Protein AF-A0A183EPX3-F1 (afdb_monomer_lite)

Organism: NCBI:txid637853

InterPro domains:
  IPR003112 Olfactomedin-like domain [PF02191] (29-130)
  IPR003112 Olfactomedin-like domain [PS51132] (1-132)
  IPR003112 Olfactomedin-like domain [SM00284] (1-132)
  IPR050605 Olfactomedin-like domain-containing protein [PTHR23192] (44-131)

Foldseek 3Di:
DDDPPPQDPVNLCVQQPQFFDFDFDQDPVRHGDPDDPVRGFDAQELDPPHAWDWAAEPVGIKIWGDHGPDFFIKMFGADPVRHTPDIDTLNVHGRHQAHDWYDYPQKIWGWRDPPDPDTDGPDIARNVVRGD

Structure (mmCIF, N/CA/C/O backbone):
data_AF-A0A183EPX3-F1
#
_entry.id   AF-A0A183EPX3-F1
#
loop_
_atom_site.group_PDB
_atom_site.id
_atom_site.type_symbol
_atom_site.label_atom_id
_atom_site.label_alt_id
_atom_site.label_comp_id
_atom_site.label_asym_id
_atom_site.label_entity_id
_atom_site.label_seq_id
_atom_site.pdbx_PDB_ins_code
_atom_site.Cartn_x
_atom_site.Cartn_y
_atom_site.Cartn_z
_atom_site.occupancy
_atom_site.B_iso_or_equiv
_atom_site.auth_seq_id
_atom_site.auth_comp_id
_atom_site.auth_asym_id
_atom_site.auth_atom_id
_atom_site.pdbx_PDB_model_num
ATOM 1 N N . MET A 1 1 ? -22.148 27.703 -5.037 1.00 35.66 1 MET A N 1
ATOM 2 C CA . MET A 1 1 ? -21.032 27.405 -5.954 1.00 35.66 1 MET A CA 1
ATOM 3 C C . MET A 1 1 ? -19.907 27.010 -5.030 1.00 35.66 1 MET A C 1
ATOM 5 O O . MET A 1 1 ? -19.323 27.893 -4.415 1.00 35.66 1 MET A O 1
ATOM 9 N N . ASP A 1 2 ? -19.762 25.711 -4.781 1.00 38.44 2 ASP A N 1
ATOM 10 C CA . ASP A 1 2 ? -18.729 25.232 -3.865 1.00 38.44 2 ASP A CA 1
ATOM 11 C C . ASP A 1 2 ? -17.355 25.486 -4.489 1.00 38.44 2 ASP A C 1
ATOM 13 O O . ASP A 1 2 ? -17.204 25.302 -5.704 1.00 38.44 2 ASP A O 1
ATOM 17 N N . PRO A 1 3 ? -16.368 25.963 -3.714 1.00 47.22 3 PRO A N 1
ATOM 18 C CA . PRO A 1 3 ? -15.027 26.142 -4.233 1.00 47.22 3 PRO A CA 1
ATOM 19 C C . PRO A 1 3 ? -14.476 24.772 -4.622 1.00 47.22 3 PRO A C 1
ATOM 21 O O . PRO A 1 3 ? -14.520 23.831 -3.832 1.00 47.22 3 PRO A O 1
ATOM 24 N N . ILE A 1 4 ? -13.929 24.673 -5.832 1.00 45.28 4 ILE A N 1
ATOM 25 C CA . ILE A 1 4 ? -13.025 23.581 -6.183 1.00 45.28 4 ILE A CA 1
ATOM 26 C C . ILE A 1 4 ? -11.855 23.678 -5.203 1.00 45.28 4 ILE A C 1
ATOM 28 O O . ILE A 1 4 ? -11.082 24.637 -5.247 1.00 45.28 4 ILE A O 1
ATOM 32 N N . ILE A 1 5 ? -11.771 22.721 -4.283 1.00 55.75 5 ILE A N 1
ATOM 33 C CA . ILE A 1 5 ? -10.632 22.584 -3.384 1.00 55.75 5 ILE A CA 1
ATOM 34 C C . ILE A 1 5 ? -9.466 22.121 -4.256 1.00 55.75 5 ILE A C 1
ATOM 36 O O . ILE A 1 5 ? -9.399 20.964 -4.663 1.00 55.75 5 ILE A O 1
ATOM 40 N N . ILE A 1 6 ? -8.567 23.044 -4.590 1.00 48.03 6 ILE A N 1
ATOM 41 C CA . ILE A 1 6 ? -7.249 22.690 -5.108 1.00 48.03 6 ILE A CA 1
ATOM 42 C C . ILE A 1 6 ? -6.443 22.277 -3.880 1.00 48.03 6 ILE A C 1
ATOM 44 O O . ILE A 1 6 ? -6.001 23.130 -3.112 1.00 48.03 6 ILE A O 1
ATOM 48 N N . ILE A 1 7 ? -6.345 20.971 -3.643 1.00 52.72 7 ILE A N 1
ATOM 49 C CA . ILE A 1 7 ? -5.473 20.434 -2.601 1.00 52.72 7 ILE A CA 1
ATOM 50 C C . ILE A 1 7 ? -4.050 20.496 -3.165 1.00 52.72 7 ILE A C 1
ATOM 52 O O . ILE A 1 7 ? -3.773 19.883 -4.194 1.00 52.72 7 ILE A O 1
ATOM 56 N N . ASP A 1 8 ? -3.179 21.289 -2.543 1.00 57.88 8 ASP A N 1
ATOM 57 C CA . ASP A 1 8 ? -1.755 21.307 -2.883 1.00 57.88 8 ASP A CA 1
ATOM 58 C C . ASP A 1 8 ? -1.110 19.973 -2.471 1.00 57.88 8 ASP A C 1
ATOM 60 O O . ASP A 1 8 ? -1.524 19.357 -1.483 1.00 57.88 8 ASP A O 1
ATOM 64 N N . THR A 1 9 ? -0.096 19.522 -3.208 1.00 58.72 9 THR A N 1
ATOM 65 C CA . THR A 1 9 ? 0.602 18.245 -2.953 1.00 58.72 9 THR A CA 1
ATOM 66 C C . THR A 1 9 ? 1.187 18.224 -1.539 1.00 58.72 9 THR A C 1
ATOM 68 O O . THR 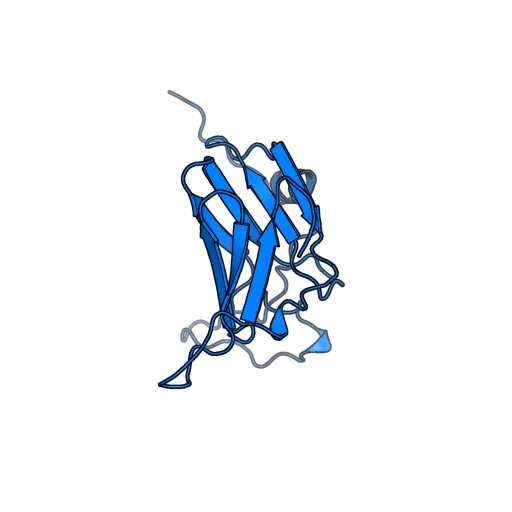A 1 9 ? 1.083 17.219 -0.832 1.00 58.72 9 THR A O 1
ATOM 71 N N . ASP A 1 10 ? 1.670 19.384 -1.085 1.00 57.97 10 ASP A N 1
ATOM 72 C CA . ASP A 1 10 ? 2.191 19.617 0.264 1.00 57.97 10 ASP A CA 1
ATOM 73 C C . ASP A 1 10 ? 1.151 19.333 1.361 1.00 57.97 10 ASP A C 1
ATOM 75 O O . ASP A 1 10 ? 1.494 18.900 2.462 1.00 57.97 10 ASP A O 1
ATOM 79 N N . GLN A 1 11 ? -0.137 19.563 1.081 1.00 57.12 11 GLN A N 1
ATOM 80 C CA . GLN A 1 11 ? -1.216 19.357 2.046 1.00 57.12 11 GLN A CA 1
ATOM 81 C C . GLN A 1 11 ? -1.599 17.872 2.164 1.00 57.12 11 GLN A C 1
ATOM 83 O O . GLN A 1 11 ? -1.930 17.431 3.260 1.00 57.12 11 GLN A O 1
ATOM 88 N N . ILE A 1 12 ? -1.502 17.094 1.077 1.00 55.12 12 ILE A N 1
ATOM 89 C CA . ILE A 1 12 ? -1.769 15.639 1.069 1.00 55.12 12 ILE A CA 1
ATOM 90 C C . ILE A 1 12 ? -0.628 14.871 1.747 1.00 55.12 12 ILE A C 1
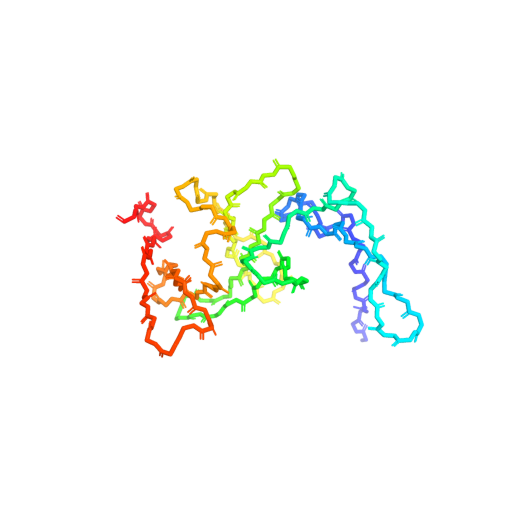ATOM 92 O O . ILE A 1 12 ? -0.872 13.984 2.569 1.00 55.12 12 ILE A O 1
ATOM 96 N N . GLN A 1 13 ? 0.622 15.241 1.450 1.00 54.25 13 GLN A N 1
ATOM 97 C CA . GLN A 1 13 ? 1.802 14.630 2.075 1.00 54.25 13 GLN A CA 1
ATOM 98 C C . GLN A 1 13 ? 1.849 14.865 3.589 1.00 54.25 13 GLN A C 1
ATOM 100 O O . GLN A 1 13 ? 2.402 14.059 4.333 1.00 54.25 13 GLN A O 1
ATOM 105 N N . LYS A 1 14 ? 1.229 15.941 4.082 1.00 60.00 14 LYS A N 1
ATOM 106 C CA . LYS A 1 14 ? 1.222 16.256 5.513 1.00 60.00 14 LYS A CA 1
ATOM 107 C C . LYS A 1 14 ? 0.447 15.243 6.363 1.00 60.00 14 LYS A C 1
ATOM 109 O O . LYS A 1 14 ? 0.835 15.018 7.508 1.00 60.00 14 LYS A O 1
ATOM 114 N N . ASP A 1 15 ? -0.590 14.623 5.800 1.00 70.00 15 ASP A N 1
ATOM 115 C CA . ASP A 1 15 ? -1.512 13.764 6.555 1.00 70.00 15 ASP A CA 1
ATOM 116 C C . ASP A 1 15 ? -1.242 12.263 6.338 1.00 70.00 15 ASP A C 1
ATOM 118 O O . ASP A 1 15 ? -1.325 11.477 7.282 1.00 70.00 15 ASP A O 1
ATOM 122 N N . LEU A 1 16 ? -0.846 11.851 5.127 1.00 77.06 16 LEU A N 1
ATOM 123 C CA . LEU A 1 16 ? -0.434 10.465 4.829 1.00 77.06 16 LEU A CA 1
ATOM 124 C C . LEU A 1 16 ? 1.073 10.225 5.066 1.00 77.06 16 LEU A C 1
ATOM 126 O O . LEU A 1 16 ? 1.529 9.079 5.175 1.00 77.06 16 LEU A O 1
ATOM 130 N N . GLY A 1 17 ? 1.846 11.300 5.215 1.00 80.06 17 GLY A N 1
ATOM 131 C CA . GLY A 1 17 ? 3.301 11.274 5.293 1.00 80.06 17 GLY A CA 1
ATOM 132 C C . GLY A 1 17 ? 3.960 11.293 3.913 1.00 80.06 17 GLY A C 1
ATOM 133 O O . GLY A 1 17 ? 3.318 11.525 2.890 1.00 80.06 17 GLY A O 1
ATOM 134 N N . ASP A 1 18 ? 5.265 11.029 3.906 1.00 87.50 18 ASP A N 1
ATOM 135 C CA . ASP A 1 18 ? 6.115 11.058 2.712 1.00 87.50 18 ASP A CA 1
ATOM 136 C C . ASP A 1 18 ? 5.859 9.814 1.842 1.00 87.50 18 ASP A C 1
ATOM 138 O O . ASP A 1 18 ? 6.642 8.868 1.841 1.00 87.50 18 ASP A O 1
ATOM 142 N N . ILE A 1 19 ? 4.698 9.746 1.181 1.00 90.06 19 ILE A N 1
ATOM 143 C CA . ILE A 1 19 ? 4.341 8.644 0.272 1.00 90.06 19 ILE A CA 1
ATOM 144 C C . ILE A 1 19 ? 5.398 8.550 -0.825 1.00 90.06 19 ILE A C 1
ATOM 146 O O . ILE A 1 19 ? 5.787 9.569 -1.380 1.00 90.06 19 ILE A O 1
ATOM 150 N N . SER A 1 20 ? 5.822 7.343 -1.180 1.00 91.19 20 SER A N 1
ATOM 151 C CA . SER A 1 20 ? 6.666 7.109 -2.347 1.00 91.19 20 SER A CA 1
ATOM 152 C C . SER A 1 20 ? 5.994 7.628 -3.620 1.00 91.19 20 SER A C 1
ATOM 154 O O . SER A 1 20 ? 4.880 7.230 -3.950 1.00 91.19 20 SER A O 1
ATOM 156 N N . PHE A 1 21 ? 6.668 8.518 -4.342 1.00 87.38 21 PHE A N 1
ATOM 157 C CA . PHE A 1 21 ? 6.133 9.135 -5.565 1.00 87.38 21 PHE A CA 1
ATOM 158 C C . PHE A 1 21 ? 7.194 9.352 -6.643 1.00 87.38 21 PHE A C 1
ATOM 160 O O . PHE A 1 21 ? 6.850 9.654 -7.788 1.00 87.38 21 PHE A O 1
ATOM 167 N N . LEU A 1 22 ? 8.478 9.236 -6.290 1.00 88.25 22 LEU A N 1
ATOM 168 C CA . LEU A 1 22 ? 9.568 9.428 -7.232 1.00 88.25 22 LEU A CA 1
ATOM 169 C C . LEU A 1 22 ? 9.622 8.234 -8.187 1.00 88.25 22 LEU A C 1
ATOM 171 O O . LEU A 1 22 ? 9.966 7.119 -7.793 1.00 88.25 22 LEU A O 1
ATOM 175 N N . ASP A 1 23 ? 9.295 8.491 -9.450 1.00 87.31 23 ASP A N 1
ATOM 176 C CA . ASP A 1 23 ? 9.389 7.536 -10.551 1.00 87.31 23 ASP A CA 1
ATOM 177 C C . ASP A 1 23 ? 10.077 8.176 -11.759 1.00 87.31 23 ASP A C 1
ATOM 179 O O . ASP A 1 23 ? 10.188 9.403 -11.869 1.00 87.31 23 ASP A O 1
ATOM 183 N N . CYS A 1 24 ? 10.515 7.343 -12.700 1.00 83.31 24 CYS A N 1
ATOM 184 C CA . CYS A 1 24 ? 11.057 7.825 -13.958 1.00 83.31 24 CYS A CA 1
ATOM 185 C C . CYS A 1 24 ? 9.989 8.608 -14.742 1.00 83.31 24 CYS A C 1
ATOM 187 O O . CYS A 1 24 ? 8.814 8.231 -14.802 1.00 83.31 24 CYS A O 1
ATOM 189 N N . SER A 1 25 ? 10.411 9.671 -15.429 1.00 80.81 25 SER A N 1
ATOM 190 C CA . SER A 1 25 ? 9.503 10.468 -16.251 1.00 80.81 25 SER A CA 1
ATOM 191 C C . SER A 1 25 ? 8.867 9.626 -17.358 1.00 80.81 25 SER A C 1
ATOM 193 O O . SER A 1 25 ? 9.524 8.834 -18.042 1.00 80.81 25 SER A O 1
ATOM 195 N N . ARG A 1 26 ? 7.568 9.835 -17.581 1.00 82.50 26 ARG A N 1
ATOM 196 C CA . ARG A 1 26 ? 6.864 9.273 -18.734 1.00 82.50 26 ARG A CA 1
ATOM 197 C C . ARG A 1 26 ? 7.184 10.105 -19.975 1.00 82.50 26 ARG A C 1
ATOM 199 O O . ARG A 1 26 ? 6.895 11.300 -20.017 1.00 82.50 26 ARG A O 1
ATOM 206 N N . LYS A 1 27 ? 7.745 9.476 -21.004 1.00 83.25 27 LYS A N 1
ATOM 207 C CA . LYS A 1 27 ? 8.010 10.102 -22.302 1.00 83.25 27 LYS A CA 1
ATOM 208 C C . LYS A 1 27 ? 6.711 10.381 -23.059 1.00 83.25 27 LYS A C 1
ATOM 210 O O . LYS A 1 27 ? 5.647 9.820 -22.784 1.00 83.25 27 LYS A O 1
ATOM 215 N N . GLN A 1 28 ? 6.815 11.229 -24.083 1.00 86.38 28 GLN A N 1
ATOM 216 C CA . GLN A 1 28 ? 5.693 11.560 -24.970 1.00 86.38 28 GLN A CA 1
ATOM 217 C C . GLN A 1 28 ? 5.141 10.346 -25.733 1.00 86.38 28 GLN A C 1
ATOM 219 O O . GLN A 1 28 ? 3.954 10.310 -26.037 1.00 86.38 28 GLN A O 1
ATOM 224 N N . ASP A 1 29 ? 5.970 9.338 -26.001 1.00 91.19 29 ASP A N 1
ATOM 225 C CA . ASP A 1 29 ? 5.584 8.092 -26.677 1.00 91.19 29 ASP A CA 1
ATOM 226 C C . ASP A 1 29 ? 4.881 7.080 -25.752 1.00 91.19 29 ASP A C 1
ATOM 228 O O . ASP A 1 29 ? 4.676 5.930 -26.130 1.00 91.19 29 ASP A O 1
ATOM 232 N N . HIS A 1 30 ? 4.492 7.509 -24.548 1.00 79.44 30 HIS A N 1
ATOM 233 C CA . HIS A 1 30 ? 3.896 6.688 -23.496 1.00 79.44 30 HIS A CA 1
ATOM 234 C C . HIS A 1 30 ? 4.819 5.625 -22.887 1.00 79.44 30 HIS A C 1
ATOM 236 O O . HIS A 1 30 ? 4.365 4.888 -22.012 1.00 79.44 30 HIS A O 1
ATOM 242 N N . THR A 1 31 ? 6.096 5.574 -23.269 1.00 81.81 31 THR A N 1
ATOM 243 C CA . THR A 1 31 ? 7.100 4.755 -22.581 1.00 81.81 31 THR A CA 1
ATOM 244 C C . THR A 1 31 ? 7.688 5.509 -21.390 1.00 81.81 31 THR A C 1
ATOM 246 O O . THR A 1 31 ? 7.603 6.735 -21.311 1.00 81.81 31 THR A O 1
ATOM 249 N N . PHE A 1 32 ? 8.277 4.793 -20.439 1.00 77.75 32 PHE A N 1
ATOM 250 C CA . PHE A 1 32 ? 9.000 5.414 -19.332 1.00 77.75 32 PHE A CA 1
ATOM 251 C C . PHE A 1 32 ? 10.474 5.611 -19.695 1.00 77.75 32 PHE A C 1
ATOM 253 O O . PHE A 1 32 ? 11.058 4.857 -20.481 1.00 77.75 32 PHE A O 1
ATOM 260 N N . GLU A 1 33 ? 11.083 6.664 -19.158 1.00 82.06 33 GLU A N 1
ATOM 261 C CA . GLU A 1 33 ? 12.533 6.813 -19.188 1.00 82.06 33 GLU A CA 1
ATOM 262 C C . GLU A 1 33 ? 13.198 5.678 -18.410 1.00 82.06 33 GLU A C 1
ATOM 264 O O . GLU A 1 33 ? 12.732 5.272 -17.352 1.00 82.06 33 GLU A O 1
ATOM 269 N N . HIS A 1 34 ? 14.301 5.153 -18.945 1.00 79.19 34 HIS A N 1
ATOM 270 C CA . HIS A 1 34 ? 15.157 4.259 -18.178 1.00 79.19 34 HIS A CA 1
ATOM 271 C C . HIS A 1 34 ? 16.017 5.124 -17.257 1.00 79.19 34 HIS A C 1
ATOM 273 O O . HIS A 1 34 ? 17.056 5.626 -17.685 1.00 79.19 34 HIS A O 1
ATOM 279 N N . CYS A 1 35 ? 15.549 5.327 -16.026 1.00 77.19 35 CYS A N 1
ATOM 280 C CA . CYS A 1 35 ? 16.307 5.985 -14.967 1.00 77.19 35 CYS A CA 1
ATOM 281 C C . CYS A 1 35 ? 16.967 4.955 -14.039 1.00 77.19 35 CYS A C 1
ATOM 283 O O . CYS A 1 35 ? 16.633 3.765 -14.069 1.00 77.19 35 CYS A O 1
ATOM 285 N N . ASN A 1 36 ? 17.965 5.388 -13.269 1.00 79.88 36 ASN A N 1
ATOM 286 C CA . ASN A 1 36 ? 18.665 4.497 -12.350 1.00 79.88 36 ASN A CA 1
ATOM 287 C C . ASN A 1 36 ? 17.748 4.145 -11.167 1.00 79.88 36 ASN A C 1
ATOM 289 O O . ASN A 1 36 ? 17.025 5.000 -10.666 1.00 79.88 36 ASN A O 1
ATOM 293 N N . GLU A 1 37 ? 17.789 2.906 -10.674 1.00 71.44 37 GLU A N 1
ATOM 294 C CA . GLU A 1 37 ? 16.930 2.480 -9.558 1.00 71.44 37 GLU A CA 1
ATOM 295 C C . GLU A 1 37 ? 17.191 3.260 -8.267 1.00 71.44 37 GLU A C 1
ATOM 297 O O . GLU A 1 37 ? 16.311 3.366 -7.424 1.00 71.44 37 GLU A O 1
ATOM 302 N N . THR A 1 38 ? 18.378 3.850 -8.124 1.00 76.25 38 THR A N 1
ATOM 303 C CA . THR A 1 38 ? 18.720 4.720 -6.990 1.00 76.25 38 THR A CA 1
ATOM 304 C C . THR A 1 38 ? 18.067 6.102 -7.053 1.00 76.25 38 THR A C 1
ATOM 306 O O . THR A 1 38 ? 18.159 6.852 -6.089 1.00 76.25 38 THR A O 1
ATOM 309 N N . GLU A 1 39 ? 17.478 6.472 -8.191 1.00 81.06 39 GLU A N 1
ATOM 310 C CA . GLU A 1 39 ? 16.834 7.773 -8.420 1.00 81.06 39 GLU A CA 1
ATOM 311 C C . GLU A 1 39 ? 15.307 7.709 -8.257 1.00 81.06 39 GLU A C 1
ATOM 313 O O . GLU A 1 39 ? 14.643 8.737 -8.369 1.00 81.06 39 GLU A O 1
ATOM 318 N N . ARG A 1 40 ? 14.750 6.519 -7.988 1.00 86.88 40 ARG A N 1
ATOM 319 C CA . ARG A 1 40 ? 13.312 6.288 -7.803 1.00 86.88 40 ARG A CA 1
ATOM 320 C C . ARG A 1 40 ? 13.012 5.718 -6.422 1.00 86.88 40 ARG A C 1
ATOM 322 O O . ARG A 1 40 ? 13.825 4.996 -5.845 1.00 86.88 40 ARG A O 1
ATOM 329 N N . ASP A 1 41 ? 11.814 5.997 -5.928 1.00 91.50 41 ASP A N 1
ATOM 330 C CA . ASP A 1 41 ? 11.265 5.280 -4.785 1.00 91.50 41 ASP A CA 1
ATOM 331 C C . ASP A 1 41 ? 10.901 3.841 -5.181 1.00 91.50 41 ASP A C 1
ATOM 333 O O . ASP A 1 41 ? 10.665 3.523 -6.355 1.00 91.50 41 ASP A O 1
ATOM 337 N N . ILE A 1 42 ? 10.825 2.957 -4.184 1.00 92.06 42 ILE A N 1
ATOM 338 C CA . ILE A 1 42 ? 10.354 1.595 -4.419 1.00 92.06 42 ILE A CA 1
ATOM 339 C C . ILE A 1 42 ? 8.862 1.589 -4.753 1.00 92.06 42 ILE A C 1
ATOM 341 O O . ILE A 1 42 ? 8.094 2.437 -4.299 1.00 92.06 42 ILE A O 1
ATOM 345 N N . TRP A 1 43 ? 8.450 0.591 -5.525 1.00 92.44 43 TRP A N 1
ATOM 346 C CA . TRP A 1 43 ? 7.038 0.335 -5.770 1.00 92.44 43 TRP A CA 1
ATOM 347 C C . TRP A 1 43 ? 6.412 -0.409 -4.590 1.00 92.44 43 TRP A C 1
ATOM 349 O O . TRP A 1 43 ? 7.082 -1.164 -3.882 1.00 92.44 43 TRP A O 1
ATOM 359 N N . LEU A 1 44 ? 5.108 -0.214 -4.420 1.00 94.81 44 LEU A N 1
ATOM 360 C CA . LEU A 1 44 ? 4.296 -0.836 -3.382 1.00 94.81 44 LEU A CA 1
ATOM 361 C C . LEU A 1 44 ? 4.241 -2.365 -3.508 1.00 94.81 44 LEU A C 1
ATOM 363 O O . LEU A 1 44 ? 4.190 -3.056 -2.499 1.00 94.81 44 LEU A O 1
ATOM 367 N N . TYR A 1 45 ? 4.280 -2.903 -4.724 1.00 95.50 45 TYR A N 1
ATOM 368 C CA . TYR A 1 45 ? 4.261 -4.345 -4.976 1.00 95.50 45 TYR A CA 1
ATOM 369 C C . TYR A 1 45 ? 5.422 -4.740 -5.884 1.00 95.50 45 TYR A C 1
ATOM 371 O O . TYR A 1 45 ? 6.101 -3.885 -6.455 1.00 95.50 45 TYR A O 1
ATOM 379 N N . ASN A 1 46 ? 5.609 -6.040 -6.133 1.00 90.88 46 ASN A N 1
ATOM 380 C CA . ASN A 1 46 ? 6.564 -6.520 -7.145 1.00 90.88 46 ASN A CA 1
ATOM 381 C C . ASN A 1 46 ? 6.175 -6.174 -8.604 1.00 90.88 46 ASN A C 1
ATOM 383 O O . ASN A 1 46 ? 6.669 -6.777 -9.559 1.00 90.88 46 ASN A O 1
ATOM 387 N N . ARG A 1 47 ? 5.288 -5.194 -8.792 1.00 85.12 47 ARG A N 1
ATOM 388 C CA . ARG A 1 47 ? 4.774 -4.746 -10.079 1.00 85.12 47 ARG A CA 1
ATOM 389 C C . ARG A 1 47 ? 5.135 -3.283 -10.328 1.00 85.12 47 ARG A C 1
ATOM 391 O O . ARG A 1 47 ? 5.105 -2.478 -9.399 1.00 85.12 47 ARG A O 1
ATOM 398 N N . PRO A 1 48 ? 5.478 -2.941 -11.579 1.00 85.00 48 PRO A N 1
ATOM 399 C CA . PRO A 1 48 ? 5.932 -1.607 -11.919 1.00 85.00 48 PRO A CA 1
ATOM 400 C C . PRO A 1 48 ? 4.823 -0.563 -11.783 1.00 85.00 48 PRO A C 1
ATOM 402 O O . PRO A 1 48 ? 3.663 -0.844 -12.083 1.00 85.00 48 PRO A O 1
ATOM 405 N N . HIS A 1 49 ? 5.218 0.649 -11.384 1.00 84.25 49 HIS A N 1
ATOM 406 C CA . HIS A 1 49 ? 4.384 1.858 -11.374 1.00 84.25 49 HIS A CA 1
ATOM 407 C C . HIS A 1 49 ? 3.150 1.798 -10.460 1.00 84.25 49 HIS A C 1
ATOM 409 O O . HIS A 1 49 ? 2.143 2.451 -10.734 1.00 84.25 49 HIS A O 1
ATOM 415 N N . ASN A 1 50 ? 3.219 1.028 -9.372 1.00 90.31 50 ASN A N 1
ATOM 416 C CA . ASN A 1 50 ? 2.221 1.066 -8.308 1.00 90.31 50 ASN A CA 1
ATOM 417 C C . ASN A 1 50 ? 2.861 1.641 -7.038 1.00 90.31 50 ASN A C 1
ATOM 419 O O . ASN A 1 50 ? 3.816 1.069 -6.522 1.00 90.31 50 ASN A O 1
ATOM 423 N N . TYR A 1 51 ? 2.349 2.774 -6.566 1.00 92.44 51 TYR A N 1
ATOM 424 C CA . TYR A 1 51 ? 2.823 3.462 -5.358 1.00 92.44 51 TYR A CA 1
ATOM 425 C C . TYR A 1 51 ? 1.758 3.531 -4.263 1.00 92.44 51 TYR A C 1
ATOM 427 O O . TYR A 1 51 ? 2.086 3.565 -3.077 1.00 92.44 51 TYR A O 1
ATOM 435 N N . VAL A 1 52 ? 0.490 3.552 -4.672 1.00 93.88 52 VAL A N 1
ATOM 436 C CA . VAL A 1 52 ? -0.673 3.665 -3.801 1.00 93.88 52 VAL A CA 1
ATOM 437 C C . VAL A 1 52 ? -1.774 2.785 -4.367 1.00 93.88 52 VAL A C 1
ATOM 439 O O . VAL A 1 52 ? -2.074 2.844 -5.561 1.00 93.88 52 VAL A O 1
ATOM 442 N N . ASP A 1 53 ? -2.403 2.025 -3.487 1.00 95.69 53 ASP A N 1
ATOM 443 C CA . ASP A 1 53 ? -3.545 1.178 -3.772 1.00 95.69 53 ASP A CA 1
ATOM 444 C C . ASP A 1 53 ? -4.695 1.536 -2.825 1.00 95.69 53 ASP A C 1
ATOM 446 O O . ASP A 1 53 ? -4.533 1.574 -1.604 1.00 95.69 53 ASP A O 1
ATOM 450 N N . TYR A 1 54 ? -5.857 1.854 -3.389 1.00 95.31 54 TYR A N 1
ATOM 451 C CA . TYR A 1 54 ? -7.042 2.193 -2.610 1.00 95.31 54 TYR A CA 1
ATOM 452 C C . TYR A 1 54 ? -7.938 0.968 -2.491 1.00 95.31 54 TYR A C 1
ATOM 454 O O . TYR A 1 54 ? -8.390 0.416 -3.493 1.00 95.31 54 TYR A O 1
ATOM 462 N N . ALA A 1 55 ? -8.264 0.598 -1.257 1.00 96.38 55 ALA A N 1
ATOM 463 C CA . ALA A 1 55 ? -9.110 -0.545 -0.957 1.00 96.38 55 ALA A CA 1
ATOM 464 C C . ALA A 1 55 ? -10.362 -0.116 -0.192 1.00 96.38 55 ALA A C 1
ATOM 466 O O . ALA A 1 55 ? -10.361 0.854 0.563 1.00 96.38 55 ALA A O 1
ATOM 467 N N . THR A 1 56 ? -11.439 -0.874 -0.354 1.00 96.06 56 THR A N 1
ATOM 468 C CA . THR A 1 56 ? -12.686 -0.689 0.393 1.00 96.06 56 THR A CA 1
ATOM 469 C C . THR A 1 56 ? -13.139 -2.016 0.964 1.00 96.06 56 THR A C 1
ATOM 471 O O . THR A 1 56 ? -13.097 -3.022 0.257 1.00 96.06 56 THR A O 1
ATOM 474 N N . ASP A 1 57 ? -13.636 -2.000 2.192 1.00 96.50 57 ASP A N 1
ATOM 475 C CA . ASP A 1 57 ? -14.238 -3.160 2.848 1.00 96.50 57 ASP A CA 1
ATOM 476 C C . ASP A 1 57 ? -15.493 -2.740 3.639 1.00 96.50 57 ASP A C 1
ATOM 478 O O . ASP A 1 57 ? -15.985 -1.615 3.524 1.00 96.50 57 ASP A O 1
ATOM 482 N N . GLU A 1 58 ? -16.020 -3.633 4.475 1.00 96.19 58 GLU A N 1
ATOM 483 C CA . GLU A 1 58 ? -17.174 -3.365 5.339 1.00 96.19 58 GLU A CA 1
ATOM 484 C C . GLU A 1 58 ? -16.928 -2.253 6.376 1.00 96.19 58 GLU A C 1
ATOM 486 O O . GLU A 1 58 ? -17.876 -1.731 6.964 1.00 96.19 58 GLU A O 1
ATOM 491 N N . ASN A 1 59 ? -15.667 -1.894 6.623 1.00 93.94 59 ASN A N 1
ATOM 492 C CA . ASN A 1 59 ? -15.254 -0.916 7.619 1.00 93.94 59 ASN A CA 1
ATOM 493 C C . ASN A 1 59 ? -14.961 0.473 7.038 1.00 93.94 59 ASN A C 1
ATOM 495 O O . ASN A 1 59 ? -14.789 1.406 7.832 1.00 93.94 59 ASN A O 1
ATOM 499 N N . GLY A 1 60 ? -14.875 0.625 5.713 1.00 93.88 60 GLY A N 1
ATOM 500 C CA . GLY A 1 60 ? -14.687 1.915 5.047 1.00 93.88 60 GLY A CA 1
ATOM 501 C C . GLY A 1 60 ? -13.655 1.894 3.919 1.00 93.88 60 GLY A C 1
ATOM 502 O O . GLY A 1 60 ? -13.487 0.888 3.231 1.00 93.88 60 GLY A O 1
ATOM 503 N N . LEU A 1 61 ? -13.002 3.042 3.719 1.00 96.00 61 LEU A N 1
ATOM 504 C CA . LEU A 1 61 ? -11.988 3.273 2.691 1.00 96.00 61 LEU A CA 1
ATOM 505 C C . LEU A 1 61 ? -10.580 3.237 3.305 1.00 96.00 61 LEU A C 1
ATOM 507 O O . LEU A 1 61 ? -10.340 3.716 4.417 1.00 96.00 61 LEU A O 1
ATOM 511 N N . TRP A 1 62 ? -9.646 2.670 2.554 1.00 97.19 62 TRP A N 1
ATOM 512 C CA . TRP A 1 62 ? -8.265 2.454 2.953 1.00 97.19 62 TRP A CA 1
ATOM 513 C C . TRP A 1 62 ? -7.321 2.884 1.834 1.00 97.19 62 TRP A C 1
ATOM 515 O O . TRP A 1 62 ? -7.636 2.734 0.654 1.00 97.19 62 TRP A O 1
ATOM 525 N N . ALA A 1 63 ? -6.150 3.376 2.214 1.00 96.38 63 ALA A N 1
ATOM 526 C CA . ALA A 1 63 ? -5.024 3.611 1.326 1.00 96.38 63 ALA A CA 1
ATOM 527 C C . ALA A 1 63 ? -3.856 2.735 1.781 1.00 96.38 63 ALA A C 1
ATOM 529 O O . ALA A 1 63 ? -3.436 2.808 2.934 1.00 96.38 63 ALA A O 1
ATOM 530 N N . VAL A 1 64 ? -3.338 1.916 0.878 1.00 97.38 64 VAL A N 1
ATOM 531 C CA . VAL A 1 64 ? -2.157 1.077 1.069 1.00 97.38 64 VAL A CA 1
ATOM 532 C C . VAL A 1 64 ? -1.033 1.686 0.242 1.00 97.38 64 VAL A C 1
ATOM 534 O O . VAL A 1 64 ? -1.226 1.991 -0.930 1.00 97.38 64 VAL A O 1
ATOM 537 N N . TYR A 1 65 ? 0.120 1.935 0.847 1.00 96.31 65 TYR A N 1
ATOM 538 C CA . TYR A 1 65 ? 1.224 2.637 0.195 1.00 96.31 65 TYR A CA 1
ATOM 539 C C . TYR A 1 65 ? 2.556 2.336 0.880 1.00 96.31 65 TYR A C 1
ATOM 541 O O . TYR A 1 65 ? 2.608 1.708 1.936 1.00 96.31 65 TYR A O 1
ATOM 549 N N . VAL A 1 66 ? 3.649 2.785 0.271 1.00 95.81 66 VAL A N 1
ATOM 550 C CA . VAL A 1 66 ? 4.981 2.793 0.888 1.00 95.81 66 VAL A CA 1
ATOM 551 C C . VAL A 1 66 ? 5.393 4.237 1.124 1.00 95.81 66 VAL A C 1
ATOM 553 O O . VAL A 1 66 ? 5.034 5.120 0.346 1.00 95.81 66 VAL A O 1
ATOM 556 N N . ARG A 1 67 ? 6.127 4.494 2.208 1.00 93.75 67 ARG A N 1
ATOM 557 C CA . ARG A 1 67 ? 6.767 5.793 2.441 1.00 93.75 67 ARG A CA 1
ATOM 558 C C . ARG A 1 67 ? 8.169 5.828 1.837 1.00 93.75 67 ARG A C 1
ATOM 560 O O . ARG A 1 67 ? 8.893 4.836 1.908 1.00 93.75 67 ARG A O 1
ATOM 567 N N . SER A 1 68 ? 8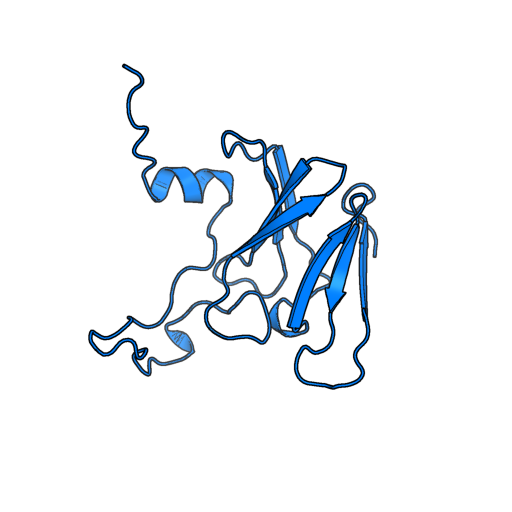.581 6.975 1.302 1.00 91.25 68 SER A N 1
ATOM 568 C CA . SER A 1 68 ? 9.923 7.166 0.753 1.00 91.25 68 SER A CA 1
ATOM 569 C C . SER A 1 68 ? 10.995 6.775 1.781 1.00 91.25 68 SER A C 1
ATOM 571 O O . SER A 1 68 ? 10.906 7.087 2.971 1.00 91.25 68 SER A O 1
ATOM 573 N N . GLY A 1 69 ? 11.985 6.003 1.328 1.00 90.44 69 GLY A N 1
ATOM 574 C CA . GLY A 1 69 ? 13.041 5.442 2.176 1.00 90.44 69 GLY A CA 1
ATOM 575 C C . GLY A 1 69 ? 12.654 4.210 3.009 1.00 90.44 69 GLY A C 1
ATOM 576 O O . GLY A 1 69 ? 13.530 3.633 3.656 1.00 90.44 69 GLY A O 1
ATOM 577 N N . MET A 1 70 ? 11.391 3.772 2.988 1.00 93.56 70 MET A N 1
ATOM 578 C CA . MET A 1 70 ? 10.923 2.564 3.680 1.00 93.56 70 MET A CA 1
ATOM 579 C C . MET A 1 70 ? 10.782 1.380 2.717 1.00 93.56 70 MET A C 1
ATOM 581 O O . MET A 1 70 ? 10.766 1.535 1.499 1.00 93.56 70 MET A O 1
ATOM 585 N N . GLN A 1 71 ? 10.697 0.173 3.282 1.00 94.62 71 GLN A N 1
ATOM 586 C CA . GLN A 1 71 ? 10.485 -1.070 2.525 1.00 94.62 71 GLN A CA 1
ATOM 587 C C . GLN A 1 71 ? 9.233 -1.846 2.940 1.00 94.62 71 GLN A C 1
ATOM 589 O O . GLN A 1 71 ? 8.887 -2.836 2.299 1.00 94.62 71 GLN A O 1
ATOM 594 N N . HIS A 1 72 ? 8.578 -1.430 4.022 1.00 96.25 72 HIS A N 1
ATOM 595 C CA . HIS A 1 72 ? 7.367 -2.066 4.518 1.00 96.25 72 HIS A CA 1
ATOM 596 C C . HIS A 1 72 ? 6.118 -1.361 3.993 1.00 96.25 72 HIS A C 1
ATOM 598 O O . HIS A 1 72 ? 6.173 -0.193 3.601 1.00 96.25 72 HIS A O 1
ATOM 604 N N . ILE A 1 73 ? 4.996 -2.077 4.006 1.00 96.81 73 ILE A N 1
ATOM 605 C CA . ILE A 1 73 ? 3.694 -1.516 3.649 1.00 96.81 73 ILE A CA 1
ATOM 606 C C . ILE A 1 73 ? 3.161 -0.654 4.798 1.00 96.81 73 ILE A C 1
ATOM 608 O O . ILE A 1 73 ? 3.199 -1.051 5.962 1.00 96.81 73 ILE A O 1
ATOM 612 N N . THR A 1 74 ? 2.613 0.505 4.458 1.00 97.19 74 THR A N 1
ATOM 613 C CA . THR A 1 74 ? 1.819 1.355 5.341 1.00 97.19 74 THR A CA 1
ATOM 614 C C . THR A 1 74 ? 0.362 1.312 4.880 1.00 97.19 74 THR A C 1
ATOM 616 O O . THR A 1 74 ? 0.067 1.414 3.690 1.00 97.19 74 THR A O 1
ATOM 619 N N . VAL A 1 75 ? -0.565 1.168 5.823 1.00 97.38 75 VAL A N 1
ATOM 620 C CA . VAL A 1 75 ? -2.009 1.224 5.572 1.00 97.38 75 VAL A CA 1
ATOM 621 C C . VAL A 1 75 ? -2.594 2.399 6.336 1.00 97.38 75 VAL A C 1
ATOM 623 O O . VAL A 1 75 ? -2.344 2.539 7.529 1.00 97.38 75 VAL A O 1
ATOM 626 N N . SER A 1 76 ? -3.420 3.210 5.691 1.00 96.38 76 SER A N 1
ATOM 627 C CA . SER A 1 76 ? -4.196 4.270 6.329 1.00 96.38 76 SER A CA 1
ATOM 628 C C . SER A 1 76 ? -5.680 4.055 6.114 1.00 96.38 76 SER A C 1
ATOM 630 O O . SER A 1 76 ? -6.126 3.817 4.996 1.00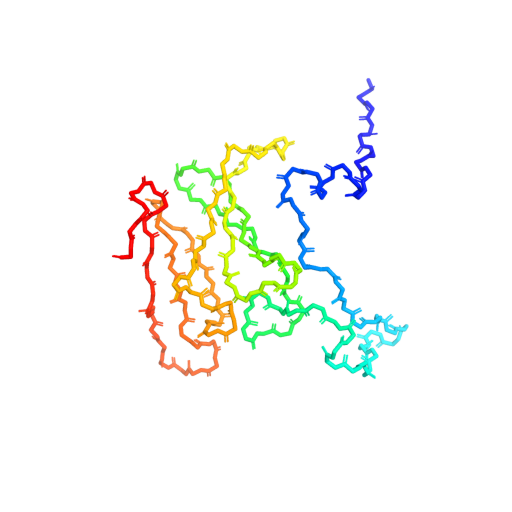 96.38 76 SER A O 1
ATOM 632 N N . LYS A 1 77 ? -6.463 4.194 7.182 1.00 96.12 77 LYS A N 1
ATOM 633 C CA . LYS A 1 77 ? -7.915 4.321 7.094 1.00 96.12 77 LYS A CA 1
ATOM 634 C C . LYS A 1 77 ? -8.249 5.773 6.799 1.00 96.12 77 LYS A C 1
ATOM 636 O O . LYS A 1 77 ? -7.805 6.659 7.536 1.00 96.12 77 LYS A O 1
ATOM 641 N N . ILE A 1 78 ? -9.035 5.995 5.756 1.00 94.62 78 ILE A N 1
ATOM 642 C CA . ILE A 1 78 ? -9.402 7.327 5.286 1.00 94.62 78 ILE A CA 1
ATOM 643 C C . ILE A 1 78 ? -10.921 7.472 5.210 1.00 94.62 78 ILE A C 1
ATOM 645 O O . ILE A 1 78 ? -11.640 6.523 4.895 1.00 94.62 78 ILE A O 1
ATOM 649 N N . GLU A 1 79 ? -11.412 8.663 5.525 1.00 90.81 79 GLU A N 1
ATOM 650 C CA . GLU A 1 79 ? -12.811 9.036 5.321 1.00 90.81 79 GLU A CA 1
ATOM 651 C C . GLU A 1 79 ? -13.039 9.524 3.874 1.00 90.81 79 GLU A C 1
ATOM 653 O O . GLU A 1 79 ? -12.080 9.836 3.159 1.00 90.81 79 GLU A O 1
ATOM 658 N N . PRO A 1 80 ? -14.298 9.614 3.399 1.00 86.56 80 PRO A N 1
ATOM 659 C CA . PRO A 1 80 ? -14.608 10.071 2.039 1.00 86.56 80 PRO A CA 1
ATOM 660 C C . PRO A 1 80 ? -14.130 11.490 1.694 1.00 86.56 80 PRO A C 1
ATOM 662 O O . PRO A 1 80 ? -14.029 11.828 0.517 1.00 86.56 80 PRO A O 1
ATOM 665 N N . ASP A 1 81 ? -13.855 12.326 2.696 1.00 86.31 81 ASP A N 1
ATOM 666 C CA . ASP A 1 81 ? -13.268 13.663 2.546 1.00 86.31 81 ASP A CA 1
ATOM 667 C C . ASP A 1 81 ? -11.726 13.647 2.515 1.00 86.31 81 ASP A C 1
ATOM 669 O O . ASP A 1 81 ? -11.099 14.702 2.583 1.00 86.31 81 ASP A O 1
ATOM 673 N N . MET A 1 82 ? -11.122 12.460 2.374 1.00 83.69 82 MET A N 1
ATOM 674 C CA . MET A 1 82 ? -9.678 12.198 2.410 1.00 83.69 82 MET A CA 1
ATOM 675 C C . MET A 1 82 ? -9.018 12.471 3.767 1.00 83.69 82 MET A C 1
ATOM 677 O O . MET A 1 82 ? -7.790 12.486 3.859 1.00 83.69 82 MET A O 1
ATOM 681 N N . TYR A 1 83 ? -9.799 12.638 4.838 1.00 88.19 83 TYR A N 1
ATOM 682 C CA . TYR A 1 83 ? -9.248 12.748 6.181 1.00 88.19 83 TYR A CA 1
ATOM 683 C C . TYR A 1 83 ? -8.661 11.409 6.649 1.00 88.19 83 TYR A C 1
ATOM 685 O O . TYR A 1 83 ? -9.331 10.373 6.627 1.00 88.19 83 TYR A O 1
ATOM 693 N N . VAL A 1 84 ? -7.408 11.430 7.110 1.00 91.75 84 VAL A N 1
ATOM 694 C CA . VAL A 1 84 ? -6.722 10.245 7.641 1.00 91.75 84 VAL A CA 1
ATOM 695 C C . VAL A 1 84 ? -7.152 9.997 9.085 1.00 91.75 84 VAL A C 1
ATOM 697 O O . VAL A 1 84 ? -6.822 10.756 9.993 1.00 91.75 84 VAL A O 1
ATOM 700 N N . VAL A 1 85 ? -7.860 8.891 9.314 1.00 93.25 85 VAL A N 1
ATOM 701 C CA . VAL A 1 85 ? -8.361 8.500 10.642 1.00 93.25 85 VAL A CA 1
ATOM 702 C C . VAL A 1 85 ? -7.267 7.843 11.471 1.00 93.25 85 VAL A C 1
ATOM 704 O O . VAL A 1 85 ? -7.134 8.091 12.672 1.00 93.25 85 VAL A O 1
ATOM 707 N N . ARG A 1 86 ? -6.523 6.927 10.848 1.00 93.62 86 ARG A N 1
ATOM 708 C CA . ARG A 1 86 ? -5.482 6.132 11.501 1.00 93.62 86 ARG A CA 1
ATOM 709 C C . ARG A 1 86 ? -4.557 5.521 10.461 1.00 93.62 86 ARG A C 1
ATOM 711 O O . ARG A 1 86 ? -5.010 5.164 9.379 1.00 93.62 86 ARG A O 1
ATOM 718 N N . THR A 1 87 ? -3.301 5.331 10.847 1.00 95.06 87 THR A N 1
ATOM 719 C CA . THR A 1 87 ? -2.267 4.718 10.015 1.00 95.06 87 THR A CA 1
ATOM 720 C C . THR A 1 87 ? -1.563 3.593 10.769 1.00 95.06 87 THR A C 1
ATOM 722 O O . THR A 1 87 ? -1.367 3.688 11.983 1.00 95.06 87 THR A O 1
ATOM 725 N N . TRP A 1 88 ? -1.190 2.542 10.045 1.00 96.12 88 TRP A N 1
ATOM 726 C CA . TRP A 1 88 ? -0.471 1.367 10.520 1.00 96.12 88 TRP A CA 1
ATOM 727 C C . TRP A 1 88 ? 0.733 1.114 9.621 1.00 96.12 88 TRP A C 1
ATOM 729 O O . TRP A 1 88 ? 0.579 0.995 8.409 1.00 96.12 88 TRP A O 1
ATOM 739 N N . ASP A 1 89 ? 1.911 1.001 10.222 1.00 95.69 89 ASP A N 1
ATOM 740 C CA . ASP A 1 89 ? 3.128 0.569 9.539 1.00 95.69 89 ASP A CA 1
ATOM 741 C C . ASP A 1 89 ? 3.292 -0.944 9.777 1.00 95.69 89 ASP A C 1
ATOM 743 O O . ASP A 1 89 ? 3.418 -1.381 10.923 1.00 95.69 89 ASP A O 1
ATOM 747 N N . ILE A 1 90 ? 3.223 -1.747 8.711 1.00 96.62 90 ILE A N 1
ATOM 748 C CA . ILE A 1 90 ? 3.211 -3.219 8.752 1.00 96.62 90 ILE A CA 1
ATOM 749 C C . ILE A 1 90 ? 4.640 -3.737 8.566 1.00 96.62 90 ILE A C 1
ATOM 751 O O . ILE A 1 90 ? 5.028 -4.178 7.483 1.00 96.62 90 ILE A O 1
ATOM 755 N N . TYR A 1 91 ? 5.457 -3.629 9.612 1.00 95.25 91 TYR A N 1
ATOM 756 C CA . TYR A 1 91 ? 6.899 -3.912 9.559 1.00 95.25 91 TYR A CA 1
ATOM 757 C C . TYR A 1 91 ? 7.245 -5.348 9.137 1.00 95.25 91 TYR A C 1
ATOM 759 O O . TYR A 1 91 ? 8.346 -5.593 8.641 1.00 95.25 91 TYR A O 1
ATOM 767 N N . GLU A 1 92 ? 6.322 -6.286 9.326 1.00 94.38 92 GLU A N 1
ATOM 768 C CA . GLU A 1 92 ? 6.459 -7.703 8.994 1.00 94.38 92 GLU A CA 1
ATOM 769 C C . GLU A 1 92 ? 6.347 -7.972 7.485 1.00 94.38 92 GLU A C 1
ATOM 771 O O . GLU A 1 92 ? 6.837 -8.996 7.002 1.00 94.38 92 GLU A O 1
ATOM 776 N N . LEU A 1 93 ? 5.753 -7.048 6.719 1.00 95.50 93 LEU A N 1
ATOM 777 C CA . LEU A 1 93 ? 5.503 -7.215 5.291 1.00 95.50 93 LEU A CA 1
ATOM 778 C C . LEU A 1 93 ? 6.345 -6.256 4.450 1.00 95.50 93 LEU A C 1
ATOM 780 O O . LEU A 1 93 ? 6.064 -5.060 4.361 1.00 95.50 93 LEU A O 1
ATOM 784 N N . ASN A 1 94 ? 7.339 -6.805 3.751 1.00 96.44 94 ASN A N 1
ATOM 785 C CA . ASN A 1 94 ? 8.041 -6.065 2.707 1.00 96.44 94 ASN A CA 1
ATOM 786 C C . ASN A 1 94 ? 7.120 -5.873 1.493 1.00 96.44 94 ASN A C 1
ATOM 788 O O . ASN A 1 94 ? 6.604 -6.846 0.941 1.00 96.44 94 ASN A O 1
ATOM 792 N N . ALA A 1 95 ? 6.975 -4.626 1.054 1.00 95.12 95 ALA A N 1
ATOM 793 C CA . ALA A 1 95 ? 6.148 -4.205 -0.072 1.00 95.12 95 ALA A CA 1
ATOM 794 C C . ALA A 1 95 ? 6.400 -5.046 -1.338 1.00 95.12 95 ALA A C 1
ATOM 796 O O . ALA A 1 95 ? 5.497 -5.625 -1.939 1.00 95.12 95 ALA A O 1
ATOM 797 N N . THR A 1 96 ? 7.673 -5.243 -1.679 1.00 93.50 96 THR A N 1
ATOM 798 C CA . THR A 1 96 ? 8.078 -5.966 -2.895 1.00 93.50 96 THR A CA 1
ATOM 799 C C . THR A 1 96 ? 8.003 -7.492 -2.781 1.00 93.50 96 THR A C 1
ATOM 801 O O . THR A 1 96 ? 8.228 -8.191 -3.770 1.00 93.50 96 THR A O 1
ATOM 804 N N . ALA A 1 97 ? 7.679 -8.034 -1.600 1.00 95.50 97 ALA A N 1
ATOM 805 C CA . ALA A 1 97 ? 7.528 -9.475 -1.388 1.00 95.50 97 ALA A CA 1
ATOM 806 C C . ALA A 1 97 ? 6.145 -10.010 -1.798 1.00 95.50 97 ALA A C 1
ATOM 808 O O . ALA A 1 97 ? 5.971 -11.227 -1.899 1.00 95.50 97 ALA A O 1
ATOM 809 N N . VAL A 1 98 ? 5.178 -9.123 -2.044 1.00 96.25 98 VAL A N 1
ATOM 810 C CA . VAL A 1 98 ? 3.825 -9.458 -2.502 1.00 96.25 98 VAL A CA 1
ATOM 811 C C . VAL A 1 98 ? 3.551 -8.865 -3.880 1.00 96.25 98 VAL A C 1
ATOM 813 O O . VAL A 1 98 ? 4.144 -7.869 -4.300 1.00 96.25 98 VAL A O 1
ATOM 816 N N . ALA A 1 99 ? 2.658 -9.517 -4.616 1.00 95.94 99 ALA A N 1
ATOM 817 C CA . ALA A 1 99 ? 2.239 -9.085 -5.945 1.00 95.94 99 ALA A CA 1
ATOM 818 C C . ALA A 1 99 ? 1.034 -8.134 -5.910 1.00 95.94 99 ALA A C 1
ATOM 820 O O . ALA A 1 99 ? 0.797 -7.413 -6.886 1.00 95.94 99 ALA A O 1
ATOM 821 N N . ASP A 1 100 ? 0.258 -8.197 -4.828 1.00 95.94 100 ASP A N 1
ATOM 822 C CA . ASP A 1 100 ? -0.915 -7.369 -4.571 1.00 95.94 100 ASP A CA 1
ATOM 823 C C . ASP A 1 100 ? -1.350 -7.489 -3.106 1.00 95.94 100 ASP A C 1
ATOM 825 O O . ASP A 1 100 ? -1.002 -8.477 -2.442 1.00 95.94 100 ASP A O 1
ATOM 829 N N . THR A 1 101 ? -2.164 -6.551 -2.624 1.00 97.19 101 THR A N 1
ATOM 830 C CA . THR A 1 101 ? -2.870 -6.698 -1.343 1.00 97.19 101 THR A CA 1
ATOM 831 C C . THR A 1 101 ? -4.337 -6.314 -1.463 1.00 97.19 101 THR A C 1
ATOM 833 O O . THR A 1 101 ? -4.750 -5.627 -2.387 1.00 97.19 101 THR A O 1
ATOM 836 N N . PHE A 1 102 ? -5.158 -6.797 -0.536 1.00 97.44 102 PHE A N 1
ATOM 837 C CA . PHE A 1 102 ? -6.547 -6.364 -0.406 1.00 97.44 102 PHE A CA 1
ATOM 838 C C . PHE A 1 102 ? -6.979 -6.422 1.056 1.00 97.44 102 PHE A C 1
ATOM 840 O O . PHE A 1 102 ? -6.387 -7.144 1.859 1.00 97.44 102 PHE A O 1
ATOM 847 N N . ILE A 1 103 ? -8.025 -5.674 1.406 1.00 98.19 103 ILE A N 1
ATOM 848 C CA . ILE A 1 103 ? -8.571 -5.636 2.765 1.00 98.19 103 ILE A CA 1
ATOM 849 C C . ILE A 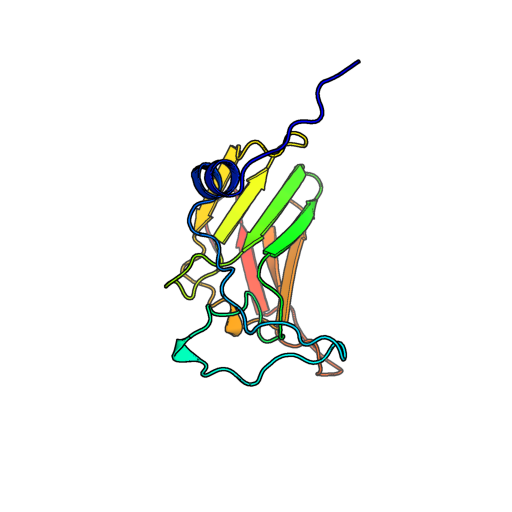1 103 ? -9.986 -6.204 2.747 1.00 98.19 103 ILE A C 1
ATOM 851 O O . ILE A 1 103 ? -10.798 -5.840 1.899 1.00 98.19 103 ILE A O 1
ATOM 855 N N . MET A 1 104 ? -10.278 -7.102 3.685 1.00 97.44 104 MET A N 1
ATOM 856 C CA . MET A 1 104 ? -11.616 -7.651 3.899 1.00 97.44 104 MET A CA 1
ATOM 857 C C . MET A 1 104 ? -11.867 -7.777 5.399 1.00 97.44 104 MET A C 1
ATOM 859 O O . MET A 1 104 ? -11.024 -8.314 6.119 1.00 97.44 104 MET A O 1
ATOM 863 N N . CYS A 1 105 ? -13.017 -7.299 5.880 1.00 96.62 105 CYS A N 1
ATOM 864 C CA . CYS A 1 105 ? -13.388 -7.341 7.296 1.00 96.62 105 CYS A CA 1
ATOM 865 C C . CYS A 1 105 ? -12.310 -6.775 8.252 1.00 96.62 105 CYS A C 1
ATOM 867 O O . CYS A 1 105 ? -12.199 -7.222 9.393 1.00 96.62 105 CYS A O 1
ATOM 869 N N . GLY A 1 106 ? -11.524 -5.786 7.816 1.00 96.50 106 GLY A N 1
ATOM 870 C CA . GLY A 1 106 ? -10.464 -5.152 8.607 1.00 96.50 106 GLY A CA 1
ATOM 871 C C . GLY A 1 106 ? -9.144 -5.922 8.667 1.00 96.50 106 GLY A C 1
ATOM 872 O O . GLY A 1 106 ? -8.279 -5.571 9.469 1.00 96.50 106 GLY A O 1
ATOM 873 N N . VAL A 1 107 ? -8.980 -6.958 7.845 1.00 97.69 107 VAL A N 1
ATOM 874 C CA . VAL A 1 107 ? -7.741 -7.735 7.733 1.00 97.69 107 VAL A CA 1
ATOM 875 C C . VAL A 1 107 ? -7.100 -7.454 6.377 1.00 97.69 107 VAL A C 1
ATOM 877 O O . VAL A 1 107 ? -7.760 -7.576 5.345 1.00 97.69 107 VAL A O 1
ATOM 880 N N . LEU A 1 108 ? -5.823 -7.071 6.382 1.00 98.12 108 LEU A N 1
ATOM 881 C CA . LEU A 1 108 ? -4.999 -6.912 5.185 1.00 98.12 108 LEU A CA 1
ATOM 882 C C . LEU A 1 108 ? -4.463 -8.278 4.757 1.00 98.12 108 LEU A C 1
ATOM 884 O O . LEU A 1 108 ? -3.803 -8.945 5.544 1.00 98.12 108 LEU A O 1
ATOM 888 N N . TYR A 1 109 ? -4.689 -8.668 3.509 1.00 98.12 109 TYR A N 1
ATOM 889 C CA . TYR A 1 109 ? -4.206 -9.919 2.931 1.00 98.12 109 TYR A CA 1
ATOM 890 C C . TYR A 1 109 ? -3.192 -9.657 1.819 1.00 98.12 109 TYR A C 1
ATOM 892 O O . TYR A 1 109 ? -3.402 -8.779 0.985 1.00 98.12 109 TYR A O 1
ATOM 900 N N . GLY A 1 110 ? -2.117 -10.447 1.778 1.00 97.31 110 GLY A N 1
ATOM 901 C CA . GLY A 1 110 ? -1.076 -10.371 0.747 1.00 97.31 110 GLY A CA 1
ATOM 902 C C . GLY A 1 110 ? -1.137 -11.528 -0.247 1.00 97.31 110 GLY A C 1
ATOM 903 O O . GLY A 1 110 ? -1.183 -12.697 0.147 1.00 97.31 110 GLY A O 1
ATOM 904 N N . LEU A 1 111 ? -1.115 -11.207 -1.542 1.00 96.81 111 LEU A N 1
ATOM 905 C CA . LEU A 1 111 ? -1.066 -12.173 -2.639 1.00 96.81 111 LEU A CA 1
ATOM 906 C C . LEU A 1 111 ? 0.385 -12.479 -3.023 1.00 96.81 111 LEU A C 1
ATOM 908 O O . LEU A 1 111 ? 1.146 -11.577 -3.372 1.00 96.81 111 LEU A O 1
ATOM 912 N N . LYS A 1 112 ? 0.758 -13.763 -3.053 1.00 95.62 112 LYS A N 1
ATOM 913 C CA . LYS A 1 112 ? 2.142 -14.179 -3.328 1.00 95.62 112 LYS A CA 1
ATOM 914 C C . LYS A 1 112 ? 2.621 -13.843 -4.743 1.00 95.62 112 LYS A C 1
ATOM 916 O O . LYS A 1 112 ? 3.750 -13.407 -4.933 1.00 95.62 112 LYS A O 1
ATOM 921 N N . SER A 1 113 ? 1.800 -14.130 -5.747 1.00 94.75 113 SER A N 1
ATOM 922 C CA . SER A 1 113 ? 2.168 -14.009 -7.161 1.00 94.75 113 SER A CA 1
ATOM 923 C C . SER A 1 113 ? 0.946 -13.680 -8.003 1.00 94.75 113 SER A C 1
ATOM 925 O O . SER A 1 113 ? -0.128 -14.235 -7.772 1.00 94.75 113 SER A O 1
ATOM 927 N N . ALA A 1 114 ? 1.122 -12.798 -8.985 1.00 91.12 114 ALA A N 1
ATOM 928 C CA . ALA A 1 114 ? 0.095 -12.439 -9.962 1.00 91.12 114 ALA A CA 1
ATOM 929 C C . ALA A 1 114 ? 0.373 -12.997 -11.371 1.00 91.12 114 ALA A C 1
ATOM 931 O O . ALA A 1 114 ? -0.381 -12.721 -12.302 1.00 91.12 114 ALA A O 1
ATOM 932 N N . VAL A 1 115 ? 1.467 -13.748 -11.536 1.00 93.75 115 VAL A N 1
ATOM 933 C CA . VAL A 1 115 ? 1.866 -14.366 -12.814 1.00 93.75 115 VAL A CA 1
ATOM 934 C C . VAL A 1 115 ? 1.744 -15.884 -12.786 1.00 93.75 115 VAL A C 1
ATOM 936 O O . VAL A 1 115 ? 1.532 -16.503 -13.829 1.00 93.75 115 VAL A O 1
ATOM 939 N N . ASP A 1 116 ? 1.851 -16.486 -11.602 1.00 95.19 116 ASP A N 1
ATOM 940 C CA . ASP A 1 116 ? 1.678 -17.922 -11.445 1.00 95.19 116 ASP A CA 1
ATOM 941 C C . ASP A 1 116 ? 0.202 -18.286 -11.588 1.00 95.19 116 ASP A C 1
ATOM 943 O O . ASP A 1 116 ? -0.673 -17.650 -10.999 1.00 95.19 116 ASP A O 1
ATOM 947 N N . ARG A 1 117 ? -0.071 -19.343 -12.362 1.00 93.75 117 ARG A N 1
ATOM 948 C CA . ARG A 1 117 ? -1.433 -19.857 -12.561 1.00 93.75 117 ARG A CA 1
ATOM 949 C C . ARG A 1 117 ? -2.098 -20.224 -11.233 1.00 93.75 117 ARG A C 1
ATOM 951 O O . ARG A 1 117 ? -3.269 -19.914 -11.037 1.00 93.75 117 ARG A O 1
ATOM 958 N N . ASP A 1 118 ? -1.340 -20.890 -10.367 1.00 96.12 118 ASP A N 1
ATOM 959 C CA . ASP A 1 118 ? -1.772 -21.304 -9.040 1.00 96.12 118 ASP A CA 1
A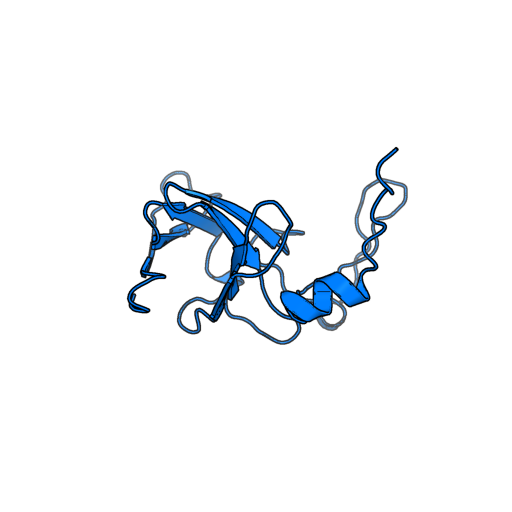TOM 960 C C . ASP A 1 118 ? -0.983 -20.488 -8.012 1.00 96.12 118 ASP A C 1
ATOM 962 O O . ASP A 1 118 ? 0.229 -20.644 -7.862 1.00 96.12 118 ASP A O 1
ATOM 966 N N . THR A 1 119 ? -1.678 -19.593 -7.319 1.00 95.69 119 THR A N 1
ATOM 967 C CA . THR A 1 119 ? -1.106 -18.665 -6.339 1.00 95.69 119 THR A CA 1
ATOM 968 C C . THR A 1 119 ? -1.870 -18.760 -5.022 1.00 95.69 119 THR A C 1
ATOM 970 O O . THR A 1 119 ? -2.942 -19.364 -4.950 1.00 95.69 119 THR A O 1
ATOM 973 N N . VAL A 1 120 ? -1.306 -18.196 -3.959 1.00 97.25 120 VAL A N 1
ATOM 974 C CA . VAL A 1 120 ? -1.872 -18.257 -2.608 1.00 97.25 120 VAL A CA 1
ATOM 975 C C . VAL A 1 120 ? -1.843 -16.888 -1.948 1.00 97.25 120 VAL A C 1
ATOM 977 O O . VAL A 1 120 ? -0.978 -16.061 -2.242 1.00 97.25 120 VAL A O 1
ATOM 980 N N . ILE A 1 121 ? -2.763 -16.690 -1.009 1.00 97.44 121 ILE A N 1
ATOM 981 C CA . ILE A 1 121 ? -2.656 -15.632 -0.009 1.00 97.44 121 ILE A CA 1
ATOM 982 C C . ILE A 1 121 ? -1.655 -16.131 1.035 1.00 97.44 121 ILE A C 1
ATOM 984 O O . ILE A 1 121 ? -1.890 -17.165 1.661 1.00 97.44 121 ILE A O 1
ATOM 988 N N . ASN A 1 122 ? -0.512 -15.461 1.162 1.00 95.50 122 ASN A N 1
ATOM 989 C CA . ASN A 1 122 ? 0.596 -15.903 2.019 1.00 95.50 122 ASN A CA 1
ATOM 990 C C . ASN A 1 122 ? 0.863 -14.975 3.207 1.00 95.50 122 ASN A C 1
ATOM 992 O O . ASN A 1 122 ? 1.835 -15.200 3.921 1.00 95.50 122 ASN A O 1
ATOM 996 N N . PHE A 1 123 ? 0.032 -13.953 3.389 1.00 97.44 123 PHE A N 1
ATOM 997 C CA . PHE A 1 123 ? 0.119 -13.002 4.486 1.00 97.44 123 PHE A CA 1
ATOM 998 C C . PHE A 1 123 ? -1.285 -12.537 4.876 1.00 97.44 123 PHE A C 1
ATOM 1000 O O . PHE A 1 123 ? -2.145 -12.376 4.002 1.00 97.44 123 PHE A O 1
ATOM 1007 N N . ALA A 1 124 ? -1.505 -12.324 6.168 1.00 97.56 124 ALA A N 1
ATOM 1008 C CA . ALA A 1 124 ? -2.708 -11.726 6.726 1.00 97.56 124 ALA A CA 1
ATOM 1009 C C . ALA A 1 124 ? -2.306 -10.846 7.917 1.00 97.56 124 ALA A C 1
ATOM 1011 O O . ALA A 1 124 ? -1.398 -11.212 8.646 1.00 97.56 124 ALA A O 1
ATOM 1012 N N . TYR A 1 125 ? -2.957 -9.701 8.112 1.00 97.88 125 TYR A N 1
ATOM 1013 C CA . TYR A 1 125 ? -2.698 -8.824 9.253 1.00 97.88 125 TYR A CA 1
ATOM 1014 C C . TYR A 1 125 ? -3.984 -8.142 9.711 1.00 97.88 125 TYR A C 1
ATOM 1016 O O . TYR A 1 125 ? -4.637 -7.436 8.939 1.00 97.88 125 TYR A O 1
ATOM 1024 N N . ASP A 1 126 ? -4.361 -8.339 10.971 1.00 97.12 126 ASP A N 1
ATOM 1025 C CA . ASP A 1 126 ? -5.546 -7.726 11.573 1.00 97.12 126 ASP A CA 1
ATOM 1026 C C . ASP A 1 126 ? -5.248 -6.264 11.941 1.00 97.12 126 ASP A C 1
ATOM 1028 O O . ASP A 1 126 ? -4.529 -5.977 12.902 1.00 97.12 126 ASP A O 1
ATOM 1032 N N . LEU A 1 127 ? -5.828 -5.315 11.198 1.00 95.88 127 LEU A N 1
ATOM 1033 C CA . LEU A 1 127 ? -5.581 -3.879 11.384 1.00 95.88 127 LEU A CA 1
ATOM 1034 C C . LEU A 1 127 ? -6.152 -3.356 12.713 1.00 95.88 127 LEU A C 1
ATOM 1036 O O . LEU A 1 127 ? -5.702 -2.335 13.234 1.00 95.88 127 LEU A O 1
ATOM 1040 N N . TYR A 1 128 ? -7.116 -4.042 13.323 1.00 92.56 128 TYR A N 1
ATOM 1041 C CA . TYR A 1 128 ? -7.687 -3.623 14.604 1.00 92.56 128 TYR A CA 1
ATOM 1042 C C . TYR A 1 128 ? -6.922 -4.177 15.800 1.00 92.56 128 TYR A C 1
ATOM 1044 O O . TYR A 1 128 ? -6.804 -3.491 16.819 1.00 92.56 128 TYR A O 1
ATOM 1052 N N . ARG A 1 129 ? -6.410 -5.403 15.683 1.00 91.75 129 ARG A N 1
ATOM 1053 C CA . ARG A 1 129 ? -5.658 -6.082 16.747 1.00 91.75 129 ARG A CA 1
ATOM 1054 C C . ARG A 1 129 ? -4.150 -5.899 16.644 1.00 91.75 129 ARG A C 1
ATOM 1056 O O . ARG A 1 129 ? -3.478 -6.128 17.643 1.00 91.75 129 ARG A O 1
ATOM 1063 N N . GLN A 1 130 ? -3.653 -5.450 15.492 1.00 88.38 130 GLN A N 1
ATOM 1064 C CA . GLN A 1 130 ? -2.232 -5.232 15.211 1.00 88.38 130 GLN A CA 1
ATOM 1065 C C . GLN A 1 130 ? -1.404 -6.513 15.380 1.00 88.38 130 GLN A C 1
ATOM 1067 O O . GLN A 1 130 ? -0.362 -6.519 16.033 1.00 88.38 130 GLN A O 1
ATOM 1072 N N . VAL A 1 131 ? -1.921 -7.614 14.832 1.00 80.00 131 VAL A N 1
ATOM 1073 C CA . VAL A 1 131 ? -1.285 -8.936 14.851 1.00 80.00 131 VAL A CA 1
ATOM 1074 C C . VAL A 1 131 ? -1.400 -9.587 13.474 1.00 80.00 131 VAL A C 1
ATOM 1076 O O . VAL A 1 131 ? -2.417 -9.410 12.799 1.00 80.00 131 VAL A O 1
ATOM 1079 N N . GLU A 1 132 ? -0.357 -10.325 13.094 1.00 72.12 132 GLU A N 1
ATOM 1080 C CA . GLU A 1 132 ? -0.327 -11.225 11.931 1.00 72.12 132 GLU A CA 1
ATOM 1081 C C . GLU A 1 132 ? -1.140 -12.507 12.193 1.00 72.12 132 GLU A C 1
ATOM 1083 O O . GLU A 1 132 ? -1.015 -13.072 13.309 1.00 72.12 132 GLU A O 1
#

Secondary structure (DSSP, 8-state):
--------HHHHHHHH-SB----PPBPTTSPBP---GGGSPPPSSSSTT--EEEEEETTEEEEEE-BTT--EEEEEEE-TT--EEEEEEEEEEEGGG-SEEEEETTEEEEES-SSSSS--EEEEEETTTTB-

pLDDT: mean 87.22, std 13.97, range [35.66, 98.19]

Radius of gyration: 16.03 Å; chains: 1; bounding box: 40×49×43 Å

Sequence (132 aa):
MDPIIIIDTDQIQKDLGDISFLDCSRKQDHTFEHCNETERDIWLYNRPHNYVDYATDENGLWAVYVRSGMQHITVSKIEPDMYVVRTWDIYELNATAVADTFIMCGVLYGLKSAVDRDTVINFAYDLYRQVE